Protein AF-A0A5N8ZGU3-F1 (afdb_monomer_lite)

Sequence (88 aa):
MHKGKVLTKTYSSKVGILQSAAMAMALGVELPESIGATIQIKAATGVLYRAISASCLDLRKPEAQVVLQQLLSTAALQRGVFKTIEIN

Foldseek 3Di:
DPPPDDPDAFDPDPQSVVLVCLLCLLQVHDDDPDPPDDDDDDADPLSNVLSSVSNVFPVVDPVSVVVSVVSNVVSVVRVVVDPPPPPD

Structure (mmCIF, N/CA/C/O backbone):
data_AF-A0A5N8ZGU3-F1
#
_entry.id   AF-A0A5N8ZGU3-F1
#
loop_
_atom_site.group_PDB
_atom_site.id
_atom_site.type_symbol
_atom_site.label_atom_id
_atom_site.label_alt_id
_atom_site.label_comp_id
_atom_site.label_asym_id
_atom_site.label_entity_id
_atom_site.label_seq_id
_atom_site.pdbx_PDB_ins_code
_atom_site.Cartn_x
_atom_site.Cartn_y
_atom_site.Cartn_z
_atom_site.occupancy
_atom_site.B_iso_or_equiv
_atom_site.auth_seq_id
_atom_site.auth_comp_id
_atom_site.auth_asym_id
_atom_site.auth_atom_id
_atom_site.pdbx_PDB_model_num
ATOM 1 N N . MET A 1 1 ? -1.998 -9.171 -7.985 1.00 78.00 1 MET A N 1
ATOM 2 C CA . MET A 1 1 ? -1.687 -10.607 -8.196 1.00 78.00 1 MET A CA 1
ATOM 3 C C . MET A 1 1 ? -0.228 -10.720 -8.627 1.00 78.00 1 MET A C 1
ATOM 5 O O . MET A 1 1 ? 0.244 -9.799 -9.276 1.00 78.00 1 MET A O 1
ATOM 9 N N . HIS A 1 2 ? 0.490 -11.792 -8.289 1.00 84.62 2 HIS A N 1
ATOM 10 C CA . HIS A 1 2 ? 1.840 -12.054 -8.809 1.00 84.62 2 HIS A CA 1
ATOM 11 C C . HIS A 1 2 ? 1.915 -13.493 -9.318 1.00 84.62 2 HIS A C 1
ATOM 13 O O . HIS A 1 2 ? 1.646 -14.422 -8.560 1.00 84.62 2 HIS A O 1
ATOM 19 N N . LYS A 1 3 ? 2.235 -13.680 -10.608 1.00 86.38 3 LYS A N 1
ATOM 20 C CA . LYS A 1 3 ? 2.295 -15.002 -11.268 1.00 86.38 3 LYS A CA 1
ATOM 21 C C . LYS A 1 3 ? 1.047 -15.869 -11.013 1.00 86.38 3 LYS A C 1
ATOM 23 O O . LYS A 1 3 ? 1.151 -17.010 -10.577 1.00 86.38 3 LYS A O 1
ATOM 28 N N . GLY A 1 4 ? -0.144 -15.296 -11.199 1.00 83.75 4 GLY A N 1
ATOM 29 C CA . GLY A 1 4 ? -1.413 -16.008 -10.981 1.00 83.75 4 GLY A CA 1
ATOM 30 C C . GLY A 1 4 ? -1.828 -16.188 -9.515 1.00 83.75 4 GLY A C 1
ATOM 31 O O . GLY A 1 4 ? -2.927 -16.660 -9.253 1.00 83.75 4 GLY A O 1
ATOM 32 N N . LYS A 1 5 ? -0.995 -15.789 -8.543 1.00 89.38 5 LYS A N 1
ATOM 33 C CA . LYS A 1 5 ? -1.305 -15.910 -7.111 1.00 89.38 5 LYS A CA 1
ATOM 34 C C . LYS A 1 5 ? -1.772 -14.581 -6.530 1.00 89.38 5 LYS A C 1
ATOM 36 O O . LYS A 1 5 ? -1.106 -13.546 -6.671 1.00 89.38 5 LYS A O 1
ATOM 41 N N . VAL A 1 6 ? -2.938 -14.590 -5.888 1.00 91.31 6 VAL A N 1
ATOM 42 C CA . VAL A 1 6 ? -3.454 -13.431 -5.150 1.00 91.31 6 VAL A CA 1
ATOM 43 C C . VAL A 1 6 ? -2.551 -13.196 -3.940 1.00 91.31 6 VAL A C 1
ATOM 45 O O . VAL A 1 6 ? -2.318 -14.113 -3.163 1.00 91.31 6 VAL A O 1
ATOM 48 N N . LEU A 1 7 ? -2.017 -11.979 -3.811 1.00 91.75 7 LEU A N 1
ATOM 49 C CA . LEU A 1 7 ? -1.133 -11.610 -2.696 1.00 91.75 7 LEU A CA 1
ATOM 50 C C . LEU A 1 7 ? -1.893 -10.922 -1.560 1.00 91.75 7 LEU A C 1
ATOM 52 O O . LEU A 1 7 ? -1.577 -11.117 -0.396 1.00 91.75 7 LEU A O 1
ATOM 56 N N . THR A 1 8 ? -2.886 -10.109 -1.909 1.00 93.50 8 THR A N 1
ATOM 57 C CA . THR A 1 8 ? -3.786 -9.444 -0.969 1.00 93.50 8 THR A CA 1
ATOM 58 C C . THR A 1 8 ? -5.112 -9.144 -1.670 1.00 93.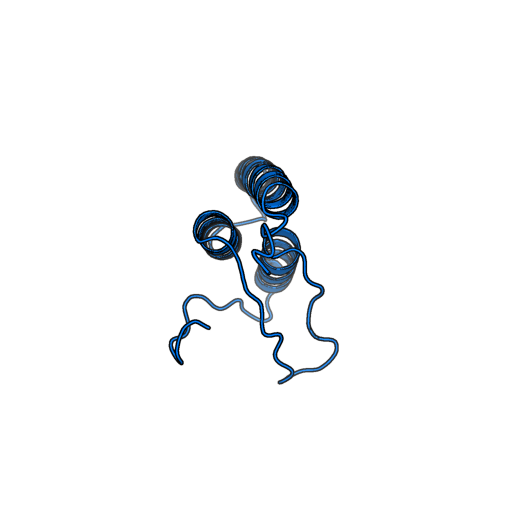50 8 THR A C 1
ATOM 60 O O . THR A 1 8 ? -5.191 -9.200 -2.903 1.00 93.50 8 THR A O 1
ATOM 63 N N . LYS A 1 9 ? -6.143 -8.848 -0.880 1.00 92.12 9 LYS A N 1
ATOM 64 C CA . LYS A 1 9 ? -7.478 -8.436 -1.316 1.00 92.12 9 LYS A CA 1
ATOM 65 C C . LYS A 1 9 ? -8.036 -7.412 -0.332 1.00 92.12 9 LYS A C 1
ATOM 67 O O . LYS A 1 9 ? -7.788 -7.511 0.867 1.00 92.12 9 LYS A O 1
ATOM 72 N N . THR A 1 10 ? -8.831 -6.482 -0.836 1.00 90.81 10 THR A N 1
ATOM 73 C CA . THR A 1 10 ? -9.647 -5.582 -0.017 1.00 90.81 10 THR A CA 1
ATOM 74 C C . THR A 1 10 ? -11.122 -5.940 -0.186 1.00 90.81 10 THR A C 1
ATOM 76 O O . THR A 1 10 ? -11.498 -6.662 -1.111 1.00 90.81 10 THR A O 1
ATOM 79 N N . TYR A 1 11 ? -11.959 -5.487 0.744 1.00 89.88 11 TYR A N 1
ATOM 80 C CA . TYR A 1 11 ? -13.400 -5.754 0.737 1.00 89.88 11 TYR A CA 1
ATOM 81 C C . TYR A 1 11 ? -14.184 -4.506 0.312 1.00 89.88 11 TYR A C 1
ATOM 83 O O . TYR A 1 11 ? -13.678 -3.393 0.399 1.00 89.88 11 TYR A O 1
ATOM 91 N N . SER A 1 12 ? -15.452 -4.660 -0.068 1.00 90.12 12 SER A N 1
ATOM 92 C CA . SER A 1 12 ? -16.349 -3.545 -0.428 1.00 90.12 12 SER A CA 1
ATOM 93 C C . SER A 1 12 ? -16.815 -2.691 0.766 1.00 90.12 12 SER A C 1
ATOM 95 O O . SER A 1 12 ? -17.734 -1.885 0.646 1.00 90.12 12 SER A O 1
ATOM 97 N N . SER A 1 13 ? -16.198 -2.851 1.939 1.00 93.56 13 SER A N 1
ATOM 98 C CA . SER A 1 13 ? -16.480 -2.029 3.116 1.00 93.56 13 SER A CA 1
ATOM 99 C C . SER A 1 13 ? -15.830 -0.646 2.997 1.00 93.56 13 SER A C 1
ATOM 101 O O . SER A 1 13 ? -14.869 -0.462 2.252 1.00 93.56 13 SER A O 1
ATOM 103 N N . LYS A 1 14 ? -16.284 0.326 3.802 1.00 91.00 14 LYS A N 1
ATOM 104 C CA . LYS A 1 14 ? -15.670 1.670 3.858 1.00 91.00 14 LYS A CA 1
ATOM 105 C C . LYS A 1 14 ? -14.155 1.613 4.089 1.00 91.00 14 LYS A C 1
ATOM 107 O O . LYS A 1 14 ? -13.403 2.330 3.442 1.00 91.00 14 LYS A O 1
ATOM 112 N N . VAL A 1 15 ? -13.706 0.730 4.984 1.00 92.56 15 VAL A N 1
ATOM 113 C CA . VAL A 1 15 ? -12.274 0.542 5.267 1.00 92.56 15 VAL A CA 1
ATOM 114 C C . VAL A 1 15 ? -11.565 -0.118 4.089 1.00 92.56 15 VAL A C 1
ATOM 116 O O . VAL A 1 15 ? -10.466 0.296 3.738 1.00 92.56 15 VAL A O 1
ATOM 119 N N . GLY A 1 16 ? -12.197 -1.099 3.444 1.00 93.25 16 GLY A N 1
ATOM 120 C CA . GLY A 1 16 ? -11.616 -1.768 2.286 1.00 93.25 16 GLY A CA 1
ATOM 121 C C . GLY A 1 16 ? -11.439 -0.844 1.076 1.00 93.25 16 GLY A C 1
ATOM 122 O O . GLY A 1 16 ? -10.426 -0.953 0.389 1.00 93.25 16 GLY A O 1
ATOM 123 N N . ILE A 1 17 ? -12.335 0.132 0.881 1.00 92.88 17 ILE A N 1
ATOM 124 C CA . ILE A 1 17 ? -12.176 1.195 -0.128 1.00 92.88 17 ILE A CA 1
ATOM 125 C C . ILE A 1 17 ? -10.934 2.046 0.174 1.00 92.88 17 ILE A C 1
ATOM 127 O O . ILE A 1 17 ? -10.101 2.266 -0.710 1.00 92.88 17 ILE A O 1
ATOM 131 N N . LEU A 1 18 ? -10.759 2.472 1.431 1.00 94.81 18 LEU A N 1
ATOM 132 C CA . LEU A 1 18 ? -9.579 3.237 1.854 1.00 94.81 18 LEU A CA 1
ATOM 133 C C . LEU A 1 18 ? -8.286 2.431 1.670 1.00 94.81 18 LEU A C 1
ATOM 135 O O . LEU A 1 18 ? -7.295 2.955 1.169 1.00 94.81 18 LEU A O 1
ATOM 139 N N . GLN A 1 19 ? -8.308 1.144 2.019 1.00 95.94 19 GLN A N 1
ATOM 140 C CA . GLN A 1 19 ? -7.183 0.232 1.817 1.00 95.94 19 GLN A CA 1
ATOM 141 C C . GLN A 1 19 ? -6.846 0.072 0.329 1.00 95.94 19 GLN A C 1
ATOM 143 O O . GLN A 1 19 ? -5.672 0.123 -0.029 1.00 95.94 19 GLN A O 1
ATOM 148 N N . SER A 1 20 ? -7.841 -0.065 -0.557 1.00 94.75 20 SER A N 1
ATOM 149 C CA . SER A 1 20 ? -7.582 -0.160 -2.001 1.00 94.75 20 SER A CA 1
ATOM 150 C C . SER A 1 20 ? -7.005 1.130 -2.571 1.00 94.75 20 SER A C 1
ATOM 152 O O . SER A 1 20 ? -6.072 1.075 -3.369 1.00 94.75 20 SER A O 1
ATOM 154 N N . ALA A 1 21 ? -7.494 2.287 -2.121 1.00 95.00 21 ALA A N 1
ATOM 155 C CA . ALA A 1 21 ? -6.935 3.574 -2.516 1.00 95.00 21 ALA A CA 1
ATOM 156 C C . ALA A 1 21 ? -5.480 3.710 -2.037 1.00 95.00 21 ALA A C 1
ATOM 158 O O . ALA A 1 21 ? -4.599 4.085 -2.807 1.00 95.00 21 ALA A O 1
ATOM 159 N N . ALA A 1 22 ? -5.197 3.322 -0.791 1.00 96.50 22 ALA A N 1
ATOM 160 C CA . ALA A 1 22 ? -3.848 3.301 -0.236 1.00 96.50 22 ALA A CA 1
ATOM 161 C C . ALA A 1 22 ? -2.897 2.385 -1.021 1.00 96.50 22 ALA A C 1
ATOM 163 O O . ALA A 1 22 ? -1.760 2.768 -1.301 1.00 96.50 22 ALA A O 1
ATOM 164 N N . MET A 1 23 ? -3.364 1.203 -1.433 1.00 96.50 23 MET A N 1
ATOM 165 C CA . MET A 1 23 ? -2.610 0.319 -2.321 1.00 96.50 23 MET A CA 1
ATOM 166 C C . MET A 1 23 ? -2.295 0.992 -3.658 1.00 96.50 23 MET A C 1
ATOM 168 O O . MET A 1 23 ? -1.143 0.973 -4.084 1.00 96.50 23 MET A O 1
ATOM 172 N N . ALA A 1 24 ? -3.293 1.590 -4.310 1.00 95.56 24 ALA A N 1
ATOM 173 C CA . ALA A 1 24 ? -3.130 2.258 -5.600 1.00 95.56 24 ALA A CA 1
ATOM 174 C C . ALA A 1 24 ? -2.099 3.400 -5.506 1.00 95.56 24 ALA A C 1
ATOM 176 O O . ALA A 1 24 ? -1.132 3.435 -6.271 1.00 95.56 24 ALA A O 1
ATOM 177 N N . MET A 1 25 ? -2.195 4.231 -4.463 1.00 96.25 25 MET A N 1
ATOM 178 C CA . MET A 1 25 ? -1.223 5.290 -4.166 1.00 96.25 25 MET A CA 1
ATOM 179 C C . MET A 1 25 ? 0.192 4.752 -3.902 1.00 96.25 25 MET A C 1
ATOM 181 O O . MET A 1 25 ? 1.180 5.328 -4.369 1.00 96.25 25 MET A O 1
ATOM 185 N N . ALA A 1 26 ? 0.323 3.638 -3.176 1.00 96.69 26 ALA A N 1
ATOM 186 C CA . ALA A 1 26 ? 1.613 2.993 -2.935 1.00 96.69 26 ALA A CA 1
ATOM 187 C C . ALA A 1 26 ? 2.217 2.423 -4.227 1.00 96.69 26 ALA A C 1
ATOM 189 O O . ALA A 1 26 ? 3.429 2.488 -4.424 1.00 96.69 26 ALA A O 1
ATOM 190 N N . LEU A 1 27 ? 1.391 1.910 -5.134 1.00 95.62 27 LEU A N 1
ATOM 191 C CA . LEU A 1 27 ? 1.826 1.402 -6.434 1.00 95.62 27 LEU A CA 1
ATOM 192 C C . LEU A 1 27 ? 2.070 2.517 -7.461 1.00 95.62 27 LEU A C 1
ATOM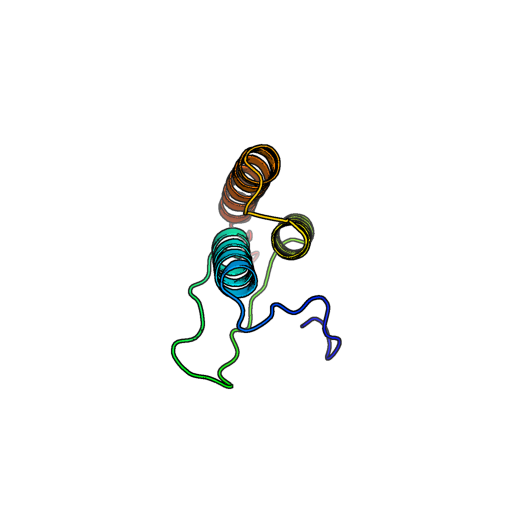 194 O O . LEU A 1 27 ? 2.790 2.288 -8.427 1.00 95.62 27 LEU A O 1
ATOM 198 N N . GLY A 1 28 ? 1.547 3.722 -7.223 1.00 95.00 28 GLY A N 1
ATOM 199 C CA . GLY A 1 28 ? 1.632 4.839 -8.164 1.00 95.00 28 GLY A CA 1
ATOM 200 C C . GLY A 1 28 ? 0.722 4.654 -9.376 1.00 95.00 28 GLY A C 1
ATOM 201 O O . GLY A 1 28 ? 1.096 5.049 -10.473 1.00 95.00 28 GLY A O 1
ATOM 202 N N . VAL A 1 29 ? -0.435 4.021 -9.177 1.00 94.75 29 VAL A N 1
ATOM 203 C CA . VAL A 1 29 ? -1.454 3.819 -10.210 1.00 94.75 29 VAL A CA 1
ATOM 204 C C . VAL A 1 29 ? -2.801 4.323 -9.732 1.00 94.75 29 VAL A C 1
ATOM 206 O O . VAL A 1 29 ? -3.036 4.459 -8.531 1.00 94.75 29 VAL A O 1
ATOM 209 N N . GLU A 1 30 ? -3.696 4.544 -10.679 1.00 92.94 30 GLU A N 1
ATOM 210 C CA . GLU A 1 30 ? -5.099 4.808 -10.394 1.00 92.94 30 GLU A CA 1
ATOM 211 C C . GLU A 1 30 ? -5.857 3.494 -10.185 1.00 92.94 30 GLU A C 1
ATOM 213 O O . GLU A 1 30 ? -5.429 2.424 -10.631 1.00 92.94 30 GLU A O 1
ATOM 218 N N . LEU A 1 31 ? -6.971 3.551 -9.452 1.00 90.19 31 LEU A N 1
ATOM 219 C CA . LEU A 1 31 ? -7.859 2.398 -9.350 1.00 90.19 31 LEU A CA 1
ATOM 220 C C . LEU A 1 31 ? -8.519 2.144 -10.715 1.00 90.19 31 LEU A C 1
ATOM 222 O O . LEU A 1 31 ? -8.836 3.105 -11.411 1.00 90.19 31 LEU A O 1
ATOM 226 N N . PRO A 1 32 ? -8.759 0.878 -11.100 1.00 88.69 32 PRO A N 1
ATOM 227 C CA . PRO A 1 32 ? -9.453 0.585 -12.347 1.00 88.69 32 PRO A CA 1
ATOM 228 C C . PRO A 1 32 ? -10.853 1.213 -12.361 1.00 88.69 32 PRO A C 1
ATOM 230 O O . PRO A 1 32 ? -11.592 1.098 -11.384 1.00 88.69 32 PRO A O 1
ATOM 233 N N . GLU A 1 33 ? -11.227 1.829 -13.482 1.00 87.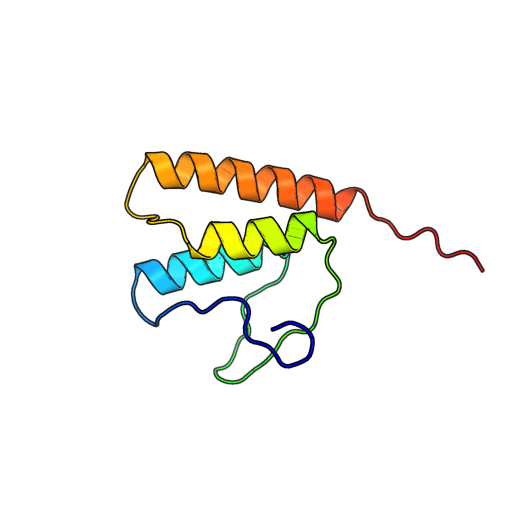19 33 GLU A N 1
ATOM 234 C CA . GLU A 1 33 ? -12.499 2.556 -13.629 1.00 87.19 33 GLU A CA 1
ATOM 235 C C . GLU A 1 33 ? -13.737 1.646 -13.587 1.00 87.19 33 GLU A C 1
ATOM 237 O O . GLU A 1 33 ? -14.839 2.097 -13.279 1.00 87.19 33 GLU A O 1
ATOM 242 N N . SER A 1 34 ? -13.573 0.357 -13.897 1.00 89.06 34 SER A N 1
ATOM 243 C CA . SER A 1 34 ? -14.666 -0.614 -13.971 1.00 89.06 34 SER A CA 1
ATOM 244 C C . SER A 1 34 ? -14.389 -1.880 -13.161 1.00 89.06 34 SER A C 1
ATOM 246 O O . SER A 1 34 ? -13.249 -2.310 -12.965 1.00 89.06 34 SER A O 1
ATOM 248 N N . ILE A 1 35 ? -15.465 -2.510 -12.684 1.00 85.31 35 ILE A N 1
ATOM 249 C CA . ILE A 1 35 ? -15.395 -3.788 -11.970 1.00 85.31 35 ILE A CA 1
ATOM 250 C C . ILE A 1 35 ? -14.921 -4.878 -12.937 1.00 85.31 35 ILE A C 1
ATOM 252 O O . ILE A 1 35 ? -15.458 -5.030 -14.029 1.00 85.31 35 ILE A O 1
ATOM 256 N N . GLY A 1 36 ? -13.927 -5.658 -12.512 1.00 86.12 36 GLY A N 1
ATOM 257 C CA . GLY A 1 36 ? -13.327 -6.722 -13.323 1.00 86.12 36 GLY A CA 1
ATOM 258 C C . GLY A 1 36 ? -12.141 -6.267 -14.176 1.00 86.12 36 GLY A C 1
ATOM 259 O O . GLY A 1 36 ? -11.398 -7.117 -14.664 1.00 86.12 36 GLY A O 1
ATOM 260 N N . ALA A 1 37 ? -11.900 -4.957 -14.302 1.00 89.88 37 ALA A N 1
ATOM 261 C CA . ALA A 1 37 ? -10.702 -4.452 -14.956 1.00 89.88 37 ALA A CA 1
ATOM 262 C C . ALA A 1 37 ? -9.438 -4.755 -14.135 1.00 89.88 37 ALA A C 1
ATOM 264 O O . ALA A 1 37 ? -9.441 -4.779 -12.901 1.00 89.88 37 ALA A O 1
ATOM 265 N N . THR A 1 38 ? -8.328 -4.975 -14.840 1.00 90.56 38 THR A N 1
ATOM 266 C CA . THR A 1 38 ? -7.031 -5.291 -14.235 1.00 90.56 38 THR A CA 1
ATOM 267 C C . THR A 1 38 ? -5.955 -4.348 -14.737 1.00 90.56 38 THR A C 1
ATOM 269 O O . THR A 1 38 ? -5.863 -4.108 -15.937 1.00 90.56 38 THR A O 1
ATOM 272 N N . ILE A 1 39 ? -5.085 -3.902 -13.833 1.00 91.56 39 ILE A N 1
ATOM 273 C CA . ILE A 1 39 ? -3.895 -3.119 -14.169 1.00 91.56 39 ILE A CA 1
ATOM 274 C C . ILE A 1 39 ? -2.668 -4.002 -13.947 1.00 91.56 39 ILE A C 1
ATOM 276 O O . ILE A 1 39 ? -2.517 -4.621 -12.890 1.00 91.56 39 ILE A O 1
ATOM 280 N N . GLN A 1 40 ? -1.793 -4.061 -14.949 1.00 91.75 40 GLN A N 1
ATOM 281 C CA . GLN A 1 40 ? -0.503 -4.739 -14.857 1.00 91.75 40 GLN A CA 1
ATOM 282 C C . GLN A 1 40 ? 0.602 -3.710 -14.653 1.00 91.75 40 GLN A C 1
ATOM 284 O O . GLN A 1 40 ? 0.681 -2.728 -15.385 1.00 91.75 40 GLN A O 1
ATOM 289 N N . ILE A 1 41 ? 1.472 -3.954 -13.675 1.00 90.38 41 ILE A N 1
ATOM 290 C CA . ILE A 1 41 ? 2.594 -3.067 -13.363 1.00 90.38 41 ILE A CA 1
ATOM 291 C C . ILE A 1 41 ? 3.877 -3.851 -13.127 1.00 90.38 41 ILE A C 1
ATOM 293 O O . ILE A 1 41 ? 3.858 -4.991 -12.654 1.00 90.38 41 ILE A O 1
ATOM 297 N N . LYS A 1 42 ? 5.006 -3.189 -13.377 1.00 91.44 42 LYS A N 1
ATOM 298 C CA . LYS A 1 42 ? 6.303 -3.567 -12.818 1.00 91.44 42 LYS A CA 1
ATOM 299 C C . LYS A 1 42 ? 6.580 -2.646 -11.638 1.00 91.44 42 LYS A C 1
ATOM 301 O O . LYS A 1 42 ? 6.536 -1.431 -11.778 1.00 91.44 42 LYS A O 1
ATOM 306 N N . ALA A 1 43 ? 6.853 -3.228 -10.480 1.00 90.69 43 ALA A N 1
ATOM 307 C CA . ALA A 1 43 ? 7.172 -2.482 -9.273 1.00 90.69 43 ALA A CA 1
ATOM 308 C C . ALA A 1 43 ? 8.383 -3.116 -8.593 1.00 90.69 43 ALA A C 1
ATOM 310 O O . ALA A 1 43 ? 8.532 -4.340 -8.598 1.00 90.69 43 ALA A O 1
ATOM 311 N N . ALA A 1 44 ? 9.226 -2.289 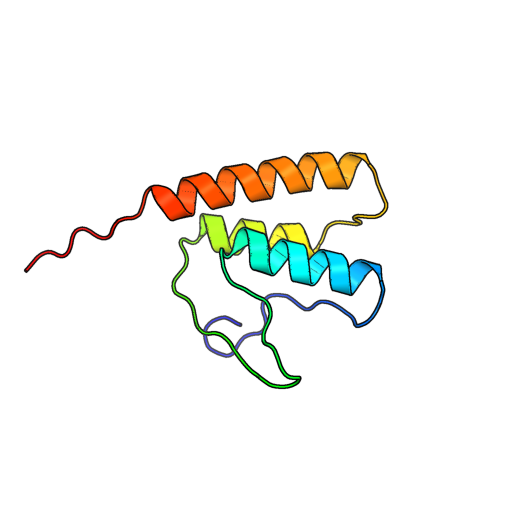-7.977 1.00 93.25 44 ALA A N 1
ATOM 312 C CA . ALA A 1 44 ? 10.273 -2.784 -7.096 1.00 93.25 44 ALA A CA 1
ATOM 313 C C . ALA A 1 44 ? 9.650 -3.579 -5.934 1.00 93.25 44 ALA A C 1
ATOM 315 O O . ALA A 1 44 ? 8.579 -3.225 -5.433 1.00 93.25 44 ALA A O 1
ATOM 316 N N . THR A 1 45 ? 10.338 -4.616 -5.450 1.00 93.69 45 THR A N 1
ATOM 317 C CA . THR A 1 45 ? 9.850 -5.463 -4.345 1.00 93.69 45 THR A CA 1
ATOM 318 C C . THR A 1 45 ? 9.466 -4.641 -3.112 1.00 93.69 45 THR A C 1
ATOM 320 O O . THR A 1 45 ? 8.448 -4.911 -2.481 1.00 93.69 45 THR A O 1
ATOM 323 N N . GLY A 1 46 ? 10.228 -3.585 -2.805 1.00 96.00 46 GLY A N 1
ATOM 324 C CA . GLY A 1 46 ? 9.921 -2.672 -1.701 1.00 96.00 46 GLY A CA 1
ATOM 325 C C . GLY A 1 46 ? 8.625 -1.872 -1.891 1.00 96.00 46 GLY A C 1
ATOM 326 O O . GLY A 1 46 ? 7.929 -1.600 -0.913 1.00 96.00 46 GLY A O 1
ATOM 327 N N . VAL A 1 47 ? 8.268 -1.524 -3.128 1.00 96.94 47 VAL A N 1
ATOM 328 C CA . VAL A 1 47 ? 7.003 -0.845 -3.452 1.00 96.94 47 VAL A CA 1
ATOM 329 C C . VAL A 1 47 ? 5.840 -1.826 -3.309 1.00 96.94 47 VAL A C 1
ATOM 331 O O . VAL A 1 47 ? 4.847 -1.516 -2.651 1.00 96.94 47 VAL A O 1
ATOM 334 N N . LEU A 1 48 ? 5.998 -3.046 -3.837 1.00 95.62 48 LEU A N 1
ATOM 335 C CA . LEU A 1 48 ? 5.001 -4.109 -3.701 1.00 95.62 48 LEU A CA 1
ATOM 336 C C . LEU A 1 48 ? 4.724 -4.450 -2.230 1.00 95.62 48 LEU A C 1
ATOM 338 O O . LEU A 1 48 ? 3.563 -4.530 -1.832 1.00 95.62 48 LEU A O 1
ATOM 342 N N . TYR A 1 49 ? 5.775 -4.601 -1.418 1.00 96.31 49 TYR A N 1
ATOM 343 C CA . TYR A 1 49 ? 5.651 -4.837 0.022 1.00 96.31 49 TYR A CA 1
ATOM 344 C C . TYR A 1 49 ? 4.801 -3.755 0.692 1.00 96.31 49 TYR A C 1
ATOM 346 O O . TYR A 1 49 ? 3.862 -4.070 1.413 1.00 96.31 49 TYR A O 1
ATOM 354 N N . ARG A 1 50 ? 5.073 -2.4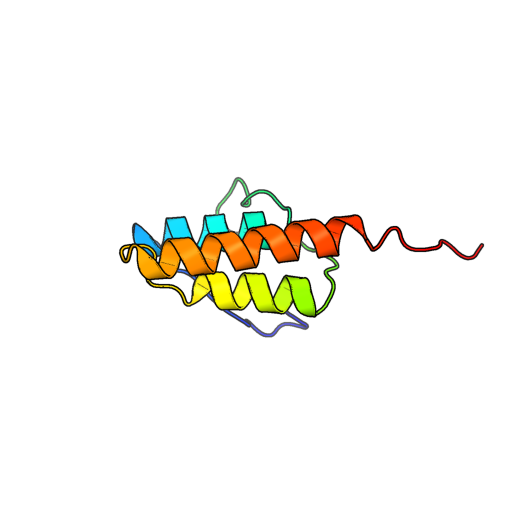78 0.407 1.00 97.56 50 ARG A N 1
ATOM 355 C CA . ARG A 1 50 ? 4.349 -1.356 1.021 1.00 97.56 50 ARG A CA 1
ATOM 356 C C . ARG A 1 50 ? 2.884 -1.305 0.612 1.00 97.56 50 ARG A C 1
ATOM 358 O O . ARG A 1 50 ? 2.048 -1.021 1.463 1.00 97.56 50 ARG A O 1
ATOM 365 N N . ALA A 1 51 ? 2.566 -1.623 -0.641 1.00 97.12 51 ALA A N 1
ATOM 366 C CA . ALA A 1 51 ? 1.179 -1.740 -1.081 1.00 97.12 51 ALA A CA 1
ATOM 367 C C . ALA A 1 51 ? 0.443 -2.852 -0.319 1.00 97.12 51 ALA A C 1
ATOM 369 O O . ALA A 1 51 ? -0.648 -2.627 0.199 1.00 97.12 51 ALA A O 1
ATOM 370 N N . ILE A 1 52 ? 1.058 -4.030 -0.173 1.00 96.88 52 ILE A N 1
ATOM 371 C CA . ILE A 1 52 ? 0.478 -5.126 0.616 1.00 96.88 52 ILE A CA 1
ATOM 372 C C . ILE A 1 52 ? 0.300 -4.695 2.077 1.00 96.88 52 ILE A C 1
ATOM 374 O O . ILE A 1 52 ? -0.792 -4.842 2.618 1.00 96.88 52 ILE A O 1
ATOM 378 N N . SER A 1 53 ? 1.312 -4.089 2.697 1.00 97.38 53 SER A N 1
ATOM 379 C CA . SER A 1 53 ? 1.226 -3.618 4.083 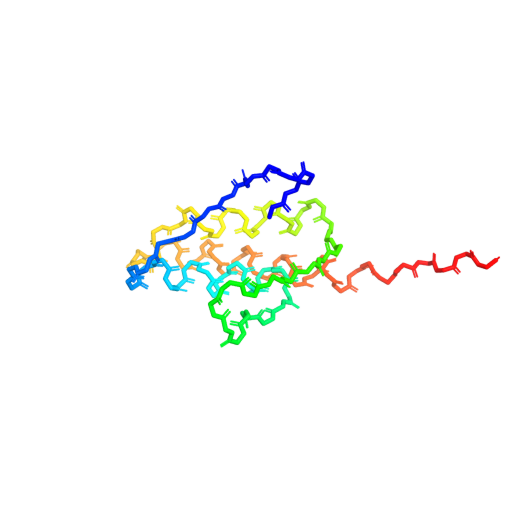1.00 97.38 53 SER A CA 1
ATOM 380 C C . SER A 1 53 ? 0.129 -2.572 4.282 1.00 97.38 53 SER A C 1
ATOM 382 O O . SER A 1 53 ? -0.599 -2.648 5.266 1.00 97.38 53 SER A O 1
ATOM 384 N N . ALA A 1 54 ? -0.053 -1.645 3.336 1.00 96.94 54 ALA A N 1
ATOM 385 C CA . ALA A 1 54 ? -1.130 -0.657 3.381 1.00 96.94 54 ALA A CA 1
ATOM 386 C C . ALA A 1 54 ? -2.523 -1.312 3.394 1.00 96.94 54 ALA A C 1
ATOM 388 O O . ALA A 1 54 ? -3.419 -0.844 4.095 1.00 96.94 54 ALA A O 1
ATOM 389 N N . SER A 1 55 ? -2.690 -2.436 2.687 1.00 96.00 55 SER A N 1
ATOM 390 C CA . SER A 1 55 ? -3.944 -3.201 2.684 1.00 96.00 55 SER A CA 1
ATOM 391 C C . SER A 1 55 ? -4.263 -3.888 4.017 1.00 96.00 55 SER A C 1
ATOM 393 O O . SER A 1 55 ? -5.413 -4.238 4.261 1.00 96.00 55 SER A O 1
ATOM 395 N N . CYS A 1 56 ? -3.270 -4.051 4.895 1.00 95.06 56 CYS A N 1
ATOM 396 C CA . CYS A 1 56 ? -3.422 -4.704 6.197 1.00 95.06 56 CYS A CA 1
ATOM 397 C C . CYS A 1 56 ? -3.730 -3.722 7.340 1.00 95.06 56 CYS A C 1
ATOM 399 O O . CYS A 1 56 ? -3.993 -4.154 8.461 1.00 95.06 56 CYS A O 1
ATOM 401 N N . LEU A 1 57 ? -3.675 -2.409 7.092 1.00 95.56 57 LEU A N 1
ATOM 402 C CA . LEU A 1 57 ? -3.861 -1.395 8.128 1.00 95.56 57 LEU A CA 1
ATOM 403 C C . LEU A 1 57 ? -5.339 -1.185 8.469 1.00 95.56 57 LEU A C 1
ATOM 405 O O . LEU A 1 57 ? -6.185 -1.069 7.581 1.00 95.56 57 LEU A O 1
ATOM 409 N N . ASP A 1 58 ? -5.644 -1.036 9.760 1.00 94.75 58 ASP A N 1
ATOM 410 C CA . ASP A 1 58 ? -6.940 -0.522 10.207 1.00 94.75 58 ASP A CA 1
ATOM 411 C C . ASP A 1 58 ? -6.941 1.010 10.148 1.00 94.75 58 ASP A C 1
ATOM 413 O O . ASP A 1 58 ? -6.660 1.688 11.133 1.00 94.75 58 ASP A O 1
ATOM 417 N N . LEU A 1 59 ? -7.256 1.559 8.973 1.00 93.81 59 LEU A N 1
ATOM 418 C CA . LEU A 1 59 ? -7.169 2.999 8.682 1.00 93.81 59 LEU A CA 1
ATOM 419 C C . LEU A 1 59 ? -8.157 3.879 9.467 1.00 93.81 59 LEU A C 1
ATOM 421 O O . LEU A 1 59 ? -8.101 5.106 9.381 1.00 93.81 59 LEU A O 1
ATOM 425 N N . ARG A 1 60 ? -9.039 3.271 10.266 1.00 94.00 60 ARG A N 1
ATOM 426 C CA . ARG A 1 60 ? -9.880 3.989 11.234 1.00 94.00 60 ARG A CA 1
ATOM 427 C C . ARG A 1 60 ? -9.073 4.483 12.435 1.00 94.00 60 ARG A C 1
ATOM 429 O O . ARG A 1 60 ? -9.533 5.376 13.137 1.00 94.00 60 ARG A O 1
ATOM 436 N N . LYS A 1 61 ? -7.902 3.890 12.683 1.00 96.25 61 LYS A N 1
ATOM 437 C CA . LYS A 1 61 ? -7.022 4.230 13.801 1.00 96.25 61 LYS A CA 1
ATOM 438 C C . LYS A 1 61 ? -6.029 5.325 13.392 1.00 96.25 61 LYS A C 1
ATOM 440 O O . LYS A 1 61 ? -5.359 5.153 12.368 1.00 96.25 61 LYS A O 1
ATOM 445 N N . PRO A 1 62 ? -5.884 6.414 14.165 1.00 95.94 62 PRO A N 1
ATOM 446 C CA . PRO A 1 62 ? -4.931 7.483 13.860 1.00 95.94 62 PRO A CA 1
ATOM 447 C C . PRO A 1 62 ? -3.486 6.989 13.705 1.00 95.94 62 PRO A C 1
ATOM 449 O O . PRO A 1 62 ? -2.772 7.405 12.797 1.00 95.94 62 PRO A O 1
ATOM 452 N N . GLU A 1 63 ? -3.063 6.031 14.526 1.00 97.00 63 GLU A N 1
ATOM 453 C CA . GLU A 1 63 ? -1.714 5.460 14.497 1.00 97.00 63 GLU A CA 1
ATOM 454 C C . GLU A 1 63 ? -1.447 4.730 13.176 1.00 97.00 63 GLU A C 1
ATOM 456 O O . GLU A 1 63 ? -0.353 4.805 12.616 1.00 97.00 63 GLU A O 1
ATOM 461 N N . ALA A 1 64 ? -2.471 4.072 12.626 1.00 96.94 64 ALA A N 1
ATOM 462 C CA . ALA A 1 64 ? -2.376 3.418 11.328 1.00 96.94 64 ALA A CA 1
ATOM 463 C C . ALA A 1 64 ? -2.228 4.433 10.185 1.00 96.94 64 ALA A C 1
ATOM 465 O O . ALA A 1 64 ? -1.561 4.136 9.197 1.00 96.94 64 ALA A O 1
ATOM 466 N N . GLN A 1 65 ? -2.794 5.637 10.316 1.00 96.19 65 GLN A N 1
ATOM 467 C CA . GLN A 1 65 ? -2.633 6.700 9.317 1.00 96.19 65 GLN A CA 1
ATOM 468 C C . GLN A 1 65 ? -1.196 7.234 9.289 1.00 96.19 65 GLN A C 1
ATOM 470 O O . GLN A 1 65 ? -0.656 7.466 8.209 1.00 96.19 65 GLN A O 1
ATOM 475 N N . VAL A 1 66 ? -0.537 7.337 10.448 1.00 97.69 66 VAL A N 1
ATOM 476 C CA . VAL A 1 66 ? 0.889 7.703 10.531 1.00 97.69 66 VAL A CA 1
ATOM 477 C C . VAL A 1 66 ? 1.759 6.658 9.828 1.00 97.69 66 VAL A C 1
ATOM 479 O O . VAL A 1 66 ? 2.621 7.002 9.016 1.00 97.69 66 VAL A O 1
ATOM 482 N N . VAL A 1 67 ? 1.498 5.370 10.076 1.00 98.06 67 VAL A N 1
ATOM 483 C CA . VAL A 1 67 ? 2.201 4.275 9.387 1.00 98.06 67 VAL A CA 1
ATOM 484 C C . VAL A 1 67 ? 1.938 4.327 7.884 1.00 98.06 67 VAL A C 1
ATOM 486 O O . VAL A 1 67 ? 2.879 4.223 7.095 1.00 98.06 67 VAL A O 1
ATOM 489 N N . LEU A 1 68 ? 0.684 4.531 7.473 1.00 98.06 68 LEU A N 1
ATOM 490 C CA . LEU A 1 68 ? 0.321 4.659 6.066 1.00 98.06 68 LEU A CA 1
ATOM 491 C C . LEU A 1 68 ? 1.103 5.792 5.393 1.00 98.06 68 LEU A C 1
ATOM 493 O O . LEU A 1 68 ? 1.679 5.572 4.330 1.00 98.06 68 LEU A O 1
ATOM 497 N N . GLN A 1 69 ? 1.186 6.967 6.018 1.00 97.94 69 GLN A N 1
ATOM 498 C CA . GLN A 1 69 ? 1.923 8.105 5.470 1.00 97.94 69 GLN A CA 1
ATOM 499 C C . GLN A 1 69 ? 3.392 7.753 5.204 1.00 97.94 69 GLN A C 1
ATOM 501 O O . GLN A 1 69 ? 3.925 8.064 4.137 1.00 97.94 69 GLN A O 1
ATOM 506 N N . GLN A 1 70 ? 4.036 7.038 6.131 1.00 98.12 70 GLN A N 1
ATOM 507 C CA . GLN A 1 70 ? 5.422 6.606 5.963 1.00 98.12 70 GLN A CA 1
ATOM 508 C C . GLN A 1 70 ? 5.578 5.564 4.846 1.00 98.12 70 GLN A C 1
ATOM 510 O O . GLN A 1 70 ? 6.530 5.633 4.057 1.00 98.12 70 GLN A O 1
ATOM 515 N N . LEU A 1 71 ? 4.643 4.612 4.746 1.00 98.25 71 LEU A N 1
ATOM 516 C CA . LEU A 1 71 ? 4.615 3.632 3.658 1.00 98.25 71 LEU A CA 1
ATOM 517 C C . LEU A 1 71 ? 4.486 4.336 2.303 1.00 98.25 71 LEU A C 1
ATOM 519 O O . LEU A 1 71 ? 5.263 4.045 1.395 1.00 98.25 71 LEU A O 1
ATOM 523 N N . LEU A 1 72 ? 3.559 5.286 2.173 1.00 97.56 72 LEU A N 1
ATOM 524 C CA . LEU A 1 72 ? 3.325 6.022 0.930 1.00 97.56 72 LEU A CA 1
ATOM 525 C C . LEU A 1 72 ? 4.517 6.900 0.547 1.00 97.56 72 LEU A C 1
ATOM 527 O O . LEU A 1 72 ? 4.967 6.833 -0.596 1.00 97.56 72 LEU A O 1
ATOM 531 N N . SER A 1 73 ? 5.070 7.654 1.499 1.00 97.19 73 SER A N 1
ATOM 532 C CA . SER A 1 73 ? 6.250 8.499 1.281 1.00 97.19 73 SER A CA 1
ATOM 533 C C . SER A 1 73 ? 7.434 7.676 0.772 1.00 97.19 73 SER A C 1
ATOM 535 O O . SER A 1 73 ? 8.021 7.966 -0.272 1.00 97.19 73 SER A O 1
ATOM 537 N N . THR A 1 74 ? 7.726 6.556 1.438 1.00 97.06 74 THR A N 1
ATOM 538 C CA . THR A 1 74 ? 8.850 5.708 1.032 1.00 97.06 74 THR A CA 1
ATOM 539 C C . THR A 1 74 ? 8.594 5.015 -0.307 1.00 97.06 74 THR A C 1
ATOM 541 O O . THR A 1 74 ? 9.519 4.849 -1.102 1.00 97.06 74 THR A O 1
ATOM 544 N N . ALA A 1 75 ? 7.352 4.604 -0.582 1.00 97.00 75 ALA A N 1
ATOM 545 C CA . ALA A 1 75 ? 6.994 4.029 -1.874 1.00 97.00 75 ALA A CA 1
ATOM 546 C C . ALA A 1 75 ? 7.164 5.054 -3.004 1.00 97.00 75 ALA A C 1
ATOM 548 O O . ALA A 1 75 ? 7.733 4.713 -4.038 1.00 97.00 75 ALA A O 1
ATOM 549 N N . ALA A 1 76 ? 6.751 6.307 -2.796 1.00 95.31 76 ALA A N 1
ATOM 550 C CA . ALA A 1 76 ? 6.931 7.384 -3.766 1.00 95.31 76 ALA A CA 1
ATOM 551 C C . ALA A 1 76 ? 8.414 7.627 -4.084 1.00 95.31 76 ALA A C 1
ATOM 553 O O . ALA A 1 76 ? 8.782 7.656 -5.259 1.00 95.31 76 ALA A O 1
ATOM 554 N N . LEU A 1 77 ? 9.274 7.691 -3.060 1.00 94.12 77 LEU A N 1
ATOM 555 C CA . LEU A 1 77 ? 10.726 7.796 -3.244 1.00 94.12 77 LEU A CA 1
ATOM 556 C C . LEU A 1 77 ? 11.273 6.622 -4.067 1.00 94.12 77 LEU A C 1
ATOM 558 O O . LEU A 1 77 ? 11.998 6.824 -5.035 1.00 94.12 77 LEU A O 1
ATOM 562 N N . GLN A 1 78 ? 10.880 5.389 -3.743 1.00 93.88 78 GLN A N 1
ATOM 563 C CA . GLN A 1 78 ? 11.351 4.210 -4.473 1.00 93.88 78 GLN A CA 1
ATOM 564 C C . GLN A 1 78 ? 10.863 4.160 -5.925 1.00 93.88 78 GLN A C 1
ATOM 566 O O . GLN A 1 78 ? 11.602 3.689 -6.783 1.00 93.88 78 GLN A O 1
ATOM 571 N N . ARG A 1 79 ? 9.660 4.659 -6.229 1.00 91.31 79 ARG A N 1
ATOM 572 C CA . ARG A 1 79 ? 9.183 4.764 -7.617 1.00 91.31 79 ARG A CA 1
ATOM 573 C C . ARG A 1 79 ? 9.972 5.799 -8.424 1.00 91.31 79 ARG A C 1
ATOM 575 O O . ARG A 1 79 ? 10.200 5.575 -9.604 1.00 91.31 79 ARG A O 1
ATOM 582 N N . GLY A 1 80 ? 10.410 6.894 -7.796 1.00 78.12 80 GLY A N 1
ATOM 583 C CA . GLY A 1 80 ? 11.190 7.953 -8.449 1.00 78.12 80 GLY A CA 1
ATOM 584 C C . GLY A 1 80 ? 12.675 7.631 -8.668 1.00 78.12 80 GLY A C 1
ATOM 585 O O . GLY A 1 80 ? 13.308 8.248 -9.518 1.00 78.12 80 GLY A O 1
ATOM 586 N N . VAL A 1 81 ? 13.237 6.667 -7.930 1.00 58.97 81 VAL A N 1
ATOM 587 C CA . VAL A 1 81 ? 14.677 6.334 -7.983 1.00 58.97 81 VAL A CA 1
ATOM 588 C C . VAL A 1 81 ? 15.020 5.331 -9.096 1.00 58.97 81 VAL A C 1
ATOM 590 O O . VAL A 1 81 ? 16.140 5.336 -9.597 1.00 58.97 81 VAL A O 1
ATOM 593 N N . PHE A 1 82 ? 14.068 4.515 -9.557 1.00 52.44 82 PHE A N 1
ATOM 594 C CA . PHE A 1 82 ? 14.282 3.571 -10.662 1.00 52.44 82 PHE A CA 1
ATOM 595 C C . PHE A 1 82 ? 13.853 4.169 -12.012 1.00 52.44 82 PHE A C 1
ATOM 597 O O . PHE A 1 82 ? 12.911 3.690 -12.639 1.00 52.44 82 PHE A O 1
ATOM 604 N N . LYS A 1 83 ? 14.568 5.184 -12.516 1.00 45.88 83 LYS A N 1
ATOM 605 C CA . LYS A 1 83 ? 14.689 5.305 -13.978 1.00 45.88 83 LYS A CA 1
ATOM 606 C C . LYS A 1 83 ? 15.587 4.151 -14.409 1.00 45.88 83 LYS A C 1
ATOM 608 O O . LYS A 1 83 ? 16.779 4.160 -14.121 1.00 45.88 83 LYS A O 1
ATOM 613 N N . THR A 1 84 ? 14.997 3.118 -15.001 1.00 48.38 84 THR A N 1
ATOM 614 C CA . THR A 1 84 ? 15.736 2.035 -15.651 1.00 48.38 84 THR A CA 1
ATOM 615 C C . THR A 1 84 ? 16.818 2.653 -16.533 1.00 48.38 84 THR A C 1
ATOM 617 O O . THR A 1 84 ? 16.508 3.460 -17.405 1.00 48.38 84 THR A O 1
ATOM 620 N N . ILE A 1 85 ? 18.083 2.311 -16.282 1.00 55.50 85 ILE A N 1
ATOM 621 C CA . ILE A 1 85 ? 19.136 2.518 -17.272 1.00 55.50 85 ILE A CA 1
ATOM 622 C C . ILE A 1 85 ? 18.755 1.594 -18.428 1.00 55.50 85 ILE A C 1
ATOM 624 O O . ILE A 1 85 ? 18.864 0.374 -18.301 1.00 55.50 85 ILE A O 1
ATOM 628 N N . GLU A 1 86 ? 18.211 2.156 -19.505 1.00 49.56 86 GLU A N 1
ATOM 629 C CA . GLU A 1 86 ? 18.113 1.440 -20.771 1.00 49.56 86 GLU A CA 1
ATOM 630 C C . GLU A 1 86 ? 19.538 1.294 -21.298 1.00 49.56 86 GLU A C 1
ATOM 632 O O . GLU A 1 86 ? 20.159 2.257 -21.745 1.00 49.56 86 GLU A O 1
ATOM 637 N N . ILE A 1 87 ? 20.093 0.095 -21.138 1.00 47.50 87 ILE A N 1
ATOM 638 C CA . ILE A 1 87 ? 21.340 -0.285 -21.789 1.00 47.50 87 ILE A CA 1
ATOM 639 C C . ILE A 1 87 ? 20.932 -0.711 -23.202 1.00 47.50 87 ILE A C 1
ATOM 641 O O . ILE A 1 87 ? 20.384 -1.802 -23.369 1.00 47.50 87 ILE A O 1
ATOM 645 N N . ASN A 1 88 ? 21.108 0.198 -24.165 1.00 44.12 88 ASN A N 1
ATOM 646 C CA . ASN A 1 88 ? 21.060 -0.110 -25.599 1.00 44.12 88 ASN A CA 1
ATOM 647 C C . ASN A 1 88 ? 22.311 -0.884 -26.016 1.00 44.12 88 ASN A C 1
ATOM 649 O O . ASN A 1 88 ? 23.405 -0.519 -25.526 1.00 44.12 88 ASN A O 1
#

Radius of gyration: 13.73 Å; chains: 1; bounding box: 38×24×40 Å

Secondary structure (DSSP, 8-state):
-BTTB------SSHHHHHHHHHHHHHHT-PPPSSTT--------HHHHHHHHHHHTS-TTSHHHHHHHHHHHHHHHHHHHH-------

pLDDT: mean 89.42, std 13.09, range [44.12, 98.25]